Protein AF-A0A2W4VSY5-F1 (afdb_monomer)

Radius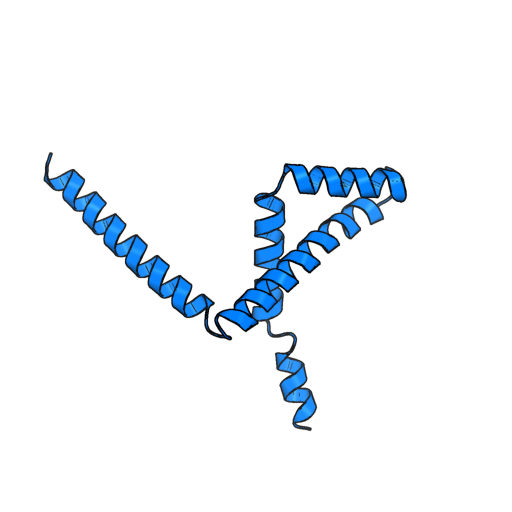 of gyration: 20.4 Å; Cα co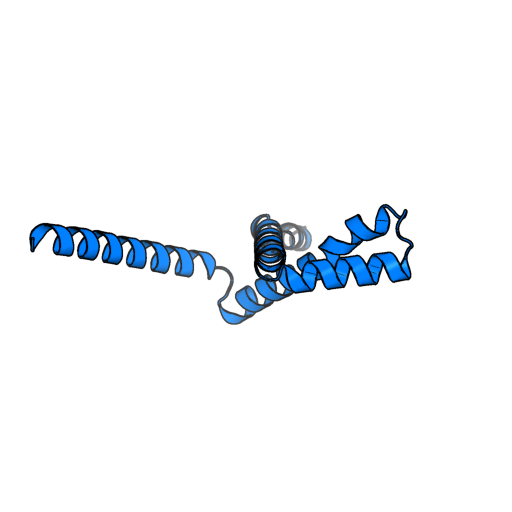ntacts (8 Å, |Δi|>4): 50; chains: 1; bounding box: 45×34×57 Å

Sequence (105 aa):
MTFLSHLSAVLDTAIVAGTALWAIALYWGFSPLAEGVVLALENRLGEDSPAASLLGIVPFLLVGGLAHYGLTLSLGGSWAVSLGVIAAIGCGVYELGRRDGQASE

Mean predicted aligned error: 8.73 Å

Organism: NCBI:txid268115

Solvent-accessible surface area (backbone atoms only — not comparable to full-atom values): 5758 Å² total; per-residue (Å²): 133,64,70,61,59,57,54,62,55,71,68,28,69,66,54,57,51,43,18,49,53,37,17,51,50,48,48,68,75,36,51,76,56,51,53,51,48,39,54,54,31,24,77,71,65,39,82,89,36,72,61,27,69,65,51,50,51,47,62,36,40,52,52,12,37,50,49,45,48,51,46,36,72,74,61,36,95,56,43,68,60,55,52,50,52,52,49,52,52,50,51,52,52,48,55,51,51,56,50,52,61,65,70,75,112

Secondary structure (DSSP, 8-state):
--HHHHHHTTT-HHHHHHHHHHHHHHHHHTHHHHHHHHHHHHHHH-TT-HHHHHHHHHHHHHHHHHHHHHHHHHH-TTHHHHHHHHHHHHHHHHHHHHHHHHH--

Structure (mmCIF, N/CA/C/O backbone):
data_AF-A0A2W4VSY5-F1
#
_entry.id   AF-A0A2W4VSY5-F1
#
loop_
_atom_site.group_PDB
_atom_site.id
_atom_site.type_symbol
_atom_site.label_atom_id
_atom_site.label_alt_id
_atom_site.label_comp_id
_atom_site.label_asym_id
_atom_site.label_entity_id
_atom_site.label_seq_id
_atom_site.pdbx_PDB_ins_code
_atom_site.Cartn_x
_atom_site.Cartn_y
_atom_site.Cartn_z
_atom_site.occupancy
_atom_site.B_iso_or_equiv
_atom_site.auth_seq_id
_atom_site.auth_comp_id
_atom_site.auth_asym_id
_atom_site.auth_atom_id
_atom_site.pdbx_PDB_model_num
ATOM 1 N N . MET A 1 1 ? -22.301 -16.486 -22.678 1.00 47.34 1 MET A N 1
ATOM 2 C CA . MET A 1 1 ? -22.378 -15.039 -22.364 1.00 47.34 1 MET A CA 1
ATOM 3 C C . MET A 1 1 ? -22.278 -14.723 -20.861 1.00 47.34 1 MET A C 1
ATOM 5 O O . MET A 1 1 ? -22.453 -13.578 -20.492 1.00 47.34 1 MET A O 1
ATOM 9 N N . THR A 1 2 ? -21.937 -15.698 -20.006 1.00 57.59 2 THR A N 1
ATOM 10 C CA . THR A 1 2 ? -21.729 -15.558 -18.543 1.00 57.59 2 THR A CA 1
ATOM 11 C C . THR A 1 2 ? -20.253 -15.647 -18.116 1.00 57.59 2 THR A C 1
ATOM 13 O O . THR A 1 2 ? -19.882 -15.206 -17.035 1.00 57.59 2 THR A O 1
ATOM 16 N N . PHE A 1 3 ? -19.380 -16.181 -18.975 1.00 52.91 3 PHE A N 1
ATOM 17 C CA . PHE A 1 3 ? -17.932 -16.254 -18.731 1.00 52.91 3 PHE A CA 1
ATOM 18 C C . PHE A 1 3 ? -17.244 -14.882 -18.886 1.00 52.91 3 PHE A C 1
ATOM 20 O O . PHE A 1 3 ? -16.325 -14.550 -18.146 1.00 52.91 3 PHE A O 1
ATOM 27 N N . LEU A 1 4 ? -17.755 -14.042 -19.796 1.00 52.59 4 LEU A N 1
ATOM 28 C CA . LEU A 1 4 ? -17.265 -12.677 -20.029 1.00 52.59 4 LEU A CA 1
ATOM 29 C C . LEU A 1 4 ? -17.716 -11.679 -18.947 1.00 52.59 4 LEU A C 1
ATOM 31 O O . LEU A 1 4 ? -16.982 -10.744 -18.658 1.00 52.59 4 LEU A O 1
ATOM 35 N N . SER A 1 5 ? -18.864 -11.894 -18.294 1.00 56.56 5 SER A N 1
ATOM 36 C CA . SER A 1 5 ? -19.310 -11.047 -17.175 1.00 56.56 5 SER A CA 1
ATOM 37 C C . SER A 1 5 ? -18.475 -11.258 -15.907 1.00 56.56 5 SER A C 1
ATOM 39 O O . SER A 1 5 ? -18.240 -10.304 -15.175 1.00 56.56 5 SER A O 1
ATOM 41 N N . HIS A 1 6 ? -17.955 -12.470 -15.679 1.00 49.38 6 HIS A N 1
ATOM 42 C CA . HIS A 1 6 ? -16.949 -12.713 -14.639 1.00 49.38 6 HIS A CA 1
ATOM 43 C C . HIS A 1 6 ? -15.585 -12.111 -15.004 1.00 49.38 6 HIS A C 1
ATOM 45 O O . HIS A 1 6 ? -14.901 -11.606 -14.124 1.00 49.38 6 HIS A O 1
ATOM 51 N N . LEU A 1 7 ? -15.215 -12.095 -16.291 1.00 50.84 7 LEU A N 1
ATOM 52 C CA . LEU A 1 7 ? -13.982 -11.458 -16.768 1.00 50.84 7 LEU A CA 1
ATOM 53 C C . LEU A 1 7 ? -14.033 -9.914 -16.690 1.00 50.84 7 LEU A C 1
ATOM 55 O O . LEU A 1 7 ? -13.002 -9.278 -16.509 1.00 50.84 7 LEU A O 1
ATOM 59 N N . SER A 1 8 ? -15.213 -9.286 -16.743 1.00 49.03 8 SER A N 1
ATOM 60 C CA . SER A 1 8 ? -15.367 -7.842 -16.477 1.00 49.03 8 SER A CA 1
ATOM 61 C C . SER A 1 8 ? -15.243 -7.464 -14.994 1.00 49.03 8 SER A C 1
ATOM 63 O O . SER A 1 8 ? -14.918 -6.320 -14.701 1.00 49.03 8 SER A O 1
ATOM 65 N N . ALA A 1 9 ? -15.422 -8.412 -14.069 1.00 50.66 9 ALA A N 1
ATOM 66 C CA . ALA A 1 9 ? -15.068 -8.238 -12.656 1.00 50.66 9 ALA A CA 1
ATOM 67 C C . ALA A 1 9 ? -13.575 -8.535 -12.373 1.00 50.66 9 ALA A C 1
ATOM 69 O O . ALA A 1 9 ? -13.084 -8.290 -11.279 1.00 50.66 9 ALA A O 1
ATOM 70 N N . VAL A 1 10 ? -12.816 -9.061 -13.345 1.00 49.59 10 VAL A N 1
ATOM 71 C CA . VAL A 1 10 ? -11.387 -9.4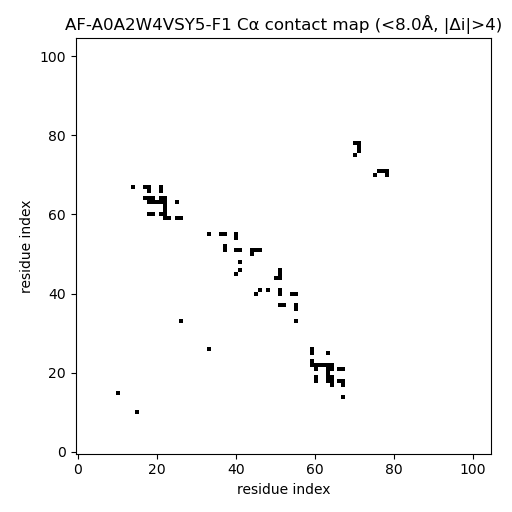30 -13.191 1.00 49.59 10 VAL A CA 1
ATOM 72 C C . VAL A 1 10 ? -10.443 -8.220 -13.286 1.00 49.59 10 VAL A C 1
ATOM 74 O O . VAL A 1 10 ? -9.301 -8.290 -12.838 1.00 49.59 10 VAL A O 1
ATOM 77 N N . LEU A 1 11 ? -10.941 -7.081 -13.774 1.00 51.59 11 LEU A N 1
ATOM 78 C CA . LEU A 1 11 ? -10.341 -5.755 -13.618 1.00 51.59 11 LEU A CA 1
ATOM 79 C C . LEU A 1 11 ? -11.296 -4.871 -12.803 1.00 51.59 11 LEU A C 1
ATOM 81 O O . LEU A 1 11 ? -11.670 -3.780 -13.228 1.00 51.59 11 LEU A O 1
ATOM 85 N N . ASP A 1 12 ? -11.771 -5.387 -11.669 1.00 67.00 12 ASP A N 1
ATOM 86 C CA . ASP A 1 12 ? -12.643 -4.628 -10.783 1.00 67.00 12 ASP A CA 1
ATOM 87 C C . ASP A 1 12 ? -11.985 -3.285 -10.441 1.00 67.00 12 ASP A C 1
ATOM 89 O O . ASP A 1 12 ? -10.765 -3.207 -10.244 1.00 67.00 12 ASP A O 1
ATOM 93 N N . THR A 1 13 ? -12.777 -2.216 -10.350 1.00 76.31 13 THR A N 1
ATOM 94 C CA . THR A 1 13 ? -12.254 -0.894 -9.968 1.00 76.31 13 THR A CA 1
ATOM 95 C C . THR A 1 13 ? -11.508 -0.982 -8.634 1.00 76.31 13 THR A C 1
ATOM 97 O O . THR A 1 13 ? -10.508 -0.295 -8.441 1.00 76.31 13 THR A O 1
ATOM 100 N N . ALA A 1 14 ? -11.926 -1.903 -7.760 1.00 79.81 14 ALA A N 1
ATOM 101 C CA . ALA A 1 14 ? -11.246 -2.219 -6.513 1.00 79.81 14 ALA A CA 1
ATOM 102 C C . ALA A 1 14 ? -9.826 -2.789 -6.697 1.00 79.81 14 ALA A C 1
ATOM 104 O O . ALA A 1 14 ? -8.935 -2.423 -5.933 1.00 79.81 14 ALA A O 1
ATOM 105 N N . ILE A 1 15 ? -9.587 -3.640 -7.700 1.00 81.25 15 ILE A N 1
ATOM 106 C CA . ILE A 1 15 ? -8.259 -4.215 -7.971 1.00 81.25 15 ILE A CA 1
ATOM 107 C C . ILE A 1 15 ? -7.339 -3.123 -8.514 1.00 81.25 15 ILE A C 1
ATOM 109 O O . ILE A 1 15 ? -6.245 -2.923 -7.991 1.00 81.25 15 ILE A O 1
ATOM 113 N N . VAL A 1 16 ? -7.788 -2.358 -9.513 1.00 85.38 16 VAL A N 1
ATOM 114 C CA . VAL A 1 16 ? -6.981 -1.267 -10.088 1.00 85.38 16 VAL A CA 1
ATOM 115 C C . VAL A 1 16 ? -6.667 -0.211 -9.029 1.00 85.38 16 VAL A C 1
ATOM 117 O O . VAL A 1 16 ? -5.504 0.142 -8.846 1.00 85.38 16 VAL A O 1
ATOM 120 N N . ALA A 1 17 ? -7.669 0.236 -8.268 1.00 87.19 17 ALA A N 1
ATOM 121 C CA . ALA A 1 17 ? -7.460 1.178 -7.174 1.00 87.19 17 ALA A CA 1
ATOM 122 C C . ALA A 1 17 ? -6.563 0.591 -6.074 1.00 87.19 17 ALA A C 1
ATOM 124 O O . ALA A 1 17 ? -5.664 1.273 -5.592 1.00 87.19 17 ALA A O 1
ATOM 125 N N . GLY A 1 18 ? -6.751 -0.679 -5.707 1.00 85.62 18 GLY A N 1
ATOM 126 C CA . GLY A 1 18 ? -5.943 -1.366 -4.702 1.00 85.62 18 GLY A CA 1
ATOM 127 C C . GLY A 1 18 ? -4.475 -1.478 -5.109 1.00 85.62 18 GLY A C 1
ATOM 128 O O . GLY A 1 18 ? -3.594 -1.125 -4.330 1.00 85.62 18 GLY A O 1
ATOM 129 N N . THR A 1 19 ? -4.201 -1.913 -6.339 1.00 89.50 19 THR A N 1
ATOM 130 C CA . THR A 1 19 ? -2.836 -2.001 -6.881 1.00 89.50 19 THR A CA 1
ATOM 131 C C . THR A 1 19 ? -2.168 -0.629 -6.983 1.00 89.50 19 THR A C 1
ATOM 133 O O . THR A 1 19 ? -1.012 -0.498 -6.588 1.00 89.50 19 THR A O 1
ATOM 136 N N . ALA A 1 20 ? -2.894 0.404 -7.427 1.00 88.94 20 ALA A N 1
ATOM 137 C CA . ALA A 1 20 ? -2.387 1.771 -7.499 1.00 88.94 20 ALA A CA 1
ATOM 138 C C . ALA A 1 20 ? -2.088 2.349 -6.106 1.00 88.94 20 ALA A C 1
ATOM 140 O O . ALA A 1 20 ? -1.024 2.928 -5.903 1.00 88.94 20 ALA A O 1
ATOM 141 N N . LEU A 1 21 ? -2.979 2.147 -5.128 1.00 89.62 21 LEU A N 1
ATOM 142 C CA . LEU A 1 21 ? -2.763 2.576 -3.742 1.00 89.62 21 LEU A CA 1
ATOM 143 C C . LEU A 1 21 ? -1.544 1.892 -3.121 1.00 89.62 21 LEU A C 1
ATOM 145 O O . LEU A 1 21 ? -0.722 2.565 -2.501 1.00 89.62 21 LEU A O 1
ATOM 149 N N . TRP A 1 22 ? -1.387 0.581 -3.321 1.00 90.81 22 TRP A N 1
ATOM 150 C CA . TRP A 1 22 ? -0.206 -0.140 -2.849 1.00 90.81 22 TRP A CA 1
ATOM 151 C C . TRP A 1 22 ? 1.072 0.304 -3.564 1.00 90.81 22 TRP A C 1
ATOM 153 O O . TRP A 1 22 ? 2.099 0.463 -2.912 1.00 90.81 22 TRP A O 1
ATOM 163 N N . ALA A 1 23 ? 1.021 0.570 -4.869 1.00 89.69 23 ALA A N 1
ATOM 164 C CA . ALA A 1 23 ? 2.165 1.092 -5.612 1.00 89.69 23 ALA A CA 1
ATOM 165 C C . ALA A 1 23 ? 2.598 2.477 -5.106 1.00 89.69 23 ALA A C 1
ATOM 167 O O . ALA A 1 23 ? 3.788 2.701 -4.901 1.00 89.69 23 ALA A O 1
ATOM 168 N N . ILE A 1 24 ? 1.645 3.377 -4.837 1.00 88.81 24 ILE A N 1
ATOM 169 C CA . ILE A 1 24 ? 1.917 4.701 -4.257 1.00 88.81 24 ILE A CA 1
ATOM 170 C C . ILE A 1 24 ? 2.505 4.561 -2.849 1.00 88.81 24 ILE A C 1
ATOM 172 O O . ILE A 1 24 ? 3.516 5.190 -2.541 1.00 88.81 24 ILE A O 1
ATOM 176 N N . ALA A 1 25 ? 1.914 3.710 -2.006 1.00 90.00 25 ALA A N 1
ATOM 177 C CA . ALA A 1 25 ? 2.403 3.471 -0.651 1.00 90.00 25 ALA A CA 1
ATOM 178 C C . ALA A 1 25 ? 3.838 2.923 -0.644 1.00 90.00 25 ALA A C 1
ATOM 180 O O . ALA A 1 25 ? 4.650 3.346 0.173 1.00 90.00 25 ALA A O 1
ATOM 181 N N . LEU A 1 26 ? 4.172 2.022 -1.571 1.00 87.19 26 LEU A N 1
ATOM 182 C CA . LEU A 1 26 ? 5.526 1.488 -1.722 1.00 87.19 26 LEU A CA 1
ATOM 183 C C . LEU A 1 26 ? 6.498 2.530 -2.280 1.00 87.19 26 LEU A C 1
ATOM 185 O O . LEU A 1 26 ? 7.619 2.625 -1.791 1.00 87.19 26 LEU A O 1
ATOM 189 N N . TYR A 1 27 ? 6.070 3.324 -3.261 1.00 84.88 27 TYR A N 1
ATOM 190 C CA . TYR A 1 27 ? 6.883 4.394 -3.836 1.00 84.88 27 TYR A CA 1
ATOM 191 C C . TYR A 1 27 ? 7.265 5.443 -2.780 1.00 84.88 27 TYR A C 1
ATOM 193 O O . TYR A 1 27 ? 8.431 5.809 -2.671 1.00 84.88 27 TYR A O 1
ATOM 201 N N . TRP A 1 28 ? 6.312 5.877 -1.946 1.00 85.50 28 TRP A N 1
ATOM 202 C CA . TRP A 1 28 ? 6.583 6.803 -0.838 1.00 85.50 28 TRP A CA 1
ATOM 203 C C . TRP A 1 28 ? 7.286 6.149 0.351 1.00 85.50 28 TRP A C 1
ATOM 205 O O . TRP A 1 28 ? 8.174 6.756 0.946 1.00 85.50 28 TRP A O 1
ATOM 215 N N . GLY A 1 29 ? 6.913 4.920 0.710 1.00 85.50 29 GLY A N 1
ATOM 216 C CA . GLY A 1 29 ? 7.493 4.215 1.854 1.00 85.50 29 GLY A CA 1
ATOM 217 C C . GLY A 1 29 ? 8.959 3.830 1.649 1.00 85.50 29 GLY A C 1
ATOM 218 O O . GLY A 1 29 ? 9.715 3.757 2.614 1.00 85.50 29 GLY A O 1
ATOM 219 N N . PHE A 1 30 ? 9.377 3.627 0.398 1.00 83.81 30 PHE A N 1
ATOM 220 C CA . PHE A 1 30 ? 10.717 3.172 0.040 1.00 83.81 30 PHE A CA 1
ATOM 221 C C . PHE A 1 30 ? 11.460 4.162 -0.873 1.00 83.81 30 PHE A C 1
ATOM 223 O O . PHE A 1 30 ? 12.041 3.766 -1.884 1.00 83.81 30 PHE A O 1
ATOM 230 N N . SER A 1 31 ? 11.511 5.439 -0.477 1.00 77.69 31 SER A N 1
ATOM 231 C CA . SER A 1 31 ? 12.268 6.500 -1.173 1.00 77.69 31 SER A CA 1
ATOM 232 C C . SER A 1 31 ? 13.680 6.084 -1.644 1.00 77.69 31 SER A C 1
ATOM 234 O O . SER A 1 31 ? 13.965 6.248 -2.829 1.00 77.69 31 SER A O 1
ATOM 236 N N . PRO A 1 32 ? 14.552 5.466 -0.811 1.00 78.38 32 PRO A N 1
ATOM 237 C CA . PRO A 1 32 ? 15.896 5.085 -1.266 1.00 78.38 32 PRO A CA 1
ATOM 238 C C . PRO A 1 32 ? 15.910 3.962 -2.321 1.00 78.38 32 PRO A C 1
ATOM 240 O O . PRO A 1 32 ? 16.865 3.843 -3.085 1.00 78.38 32 PRO A O 1
ATOM 243 N N . LEU A 1 33 ? 14.865 3.131 -2.401 1.00 77.19 33 LEU A N 1
ATOM 244 C CA . LEU A 1 33 ? 14.752 2.094 -3.436 1.00 77.19 33 LEU A CA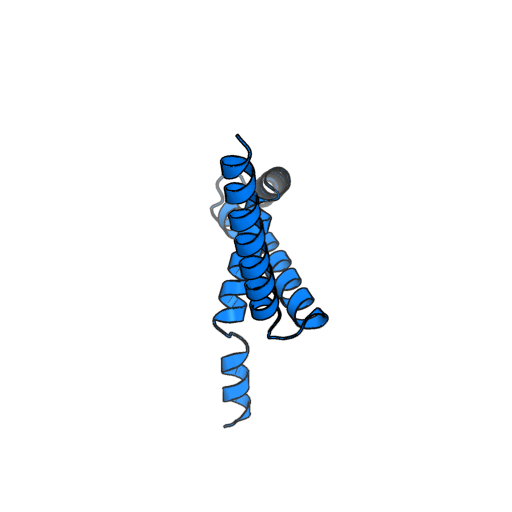 1
ATOM 245 C C . LEU A 1 33 ? 14.228 2.666 -4.758 1.00 77.19 33 LEU A C 1
ATOM 247 O O . LEU A 1 33 ? 14.645 2.198 -5.815 1.00 77.19 33 LEU A O 1
ATOM 251 N N . ALA A 1 34 ? 13.354 3.676 -4.713 1.00 82.06 34 ALA A N 1
ATOM 252 C CA . ALA A 1 34 ? 12.876 4.367 -5.911 1.00 82.06 34 ALA A CA 1
ATOM 253 C C . ALA A 1 34 ? 14.015 5.058 -6.660 1.00 82.06 34 ALA A C 1
ATOM 255 O O . ALA A 1 34 ? 14.145 4.875 -7.870 1.00 82.06 34 ALA A O 1
ATOM 256 N N . GLU A 1 35 ? 14.893 5.744 -5.934 1.00 85.25 35 GLU A N 1
ATOM 257 C CA . GLU A 1 35 ? 16.098 6.354 -6.501 1.00 85.25 35 GLU A CA 1
ATOM 258 C C . GLU A 1 35 ? 17.020 5.301 -7.134 1.00 85.25 35 GLU A C 1
ATOM 260 O O . GLU A 1 35 ? 17.473 5.467 -8.265 1.00 85.25 35 GLU A O 1
ATOM 265 N N . GLY A 1 36 ? 17.226 4.163 -6.461 1.00 86.44 36 GLY A N 1
ATOM 266 C CA . GLY A 1 36 ? 18.030 3.061 -6.995 1.00 86.44 36 GLY A CA 1
ATOM 267 C C . GLY A 1 36 ? 17.462 2.448 -8.280 1.00 86.44 36 GLY A C 1
ATOM 268 O O . GLY A 1 36 ? 18.221 2.103 -9.187 1.00 86.44 36 GLY A O 1
ATOM 269 N N . VAL A 1 37 ? 16.135 2.335 -8.389 1.00 86.19 37 VAL A N 1
ATOM 270 C CA . VAL A 1 37 ? 15.462 1.856 -9.606 1.00 86.19 37 VAL A CA 1
ATOM 271 C C . VAL A 1 37 ? 15.632 2.847 -10.755 1.00 86.19 37 VAL A C 1
ATOM 273 O O . VAL A 1 37 ? 15.943 2.424 -11.867 1.00 86.19 37 VAL A O 1
ATOM 276 N N . VAL A 1 38 ? 15.461 4.146 -10.501 1.00 85.69 38 VAL A N 1
ATOM 277 C CA . VAL A 1 38 ? 15.617 5.190 -11.526 1.00 85.69 38 VAL A CA 1
ATOM 278 C C . VAL A 1 38 ? 17.050 5.211 -12.057 1.00 85.69 38 VAL A C 1
ATOM 280 O O . VAL A 1 38 ? 17.240 5.070 -13.262 1.00 85.69 38 VAL A O 1
ATOM 283 N N . LEU A 1 39 ? 18.050 5.227 -11.172 1.00 85.62 39 LEU A N 1
ATOM 284 C CA . LEU A 1 39 ? 19.467 5.177 -11.554 1.00 85.62 39 LEU A CA 1
ATOM 285 C C . LEU A 1 39 ? 19.814 3.907 -12.347 1.00 85.62 39 LEU A C 1
ATOM 287 O O . LEU A 1 39 ? 20.575 3.940 -13.316 1.00 85.62 39 LEU A O 1
ATOM 291 N N . ALA A 1 40 ? 19.247 2.760 -11.960 1.00 86.12 40 ALA A N 1
ATOM 292 C CA . ALA A 1 40 ? 19.441 1.511 -12.688 1.00 86.12 40 ALA A CA 1
ATOM 293 C C . ALA A 1 40 ? 18.841 1.562 -14.102 1.00 86.12 40 ALA A C 1
ATOM 295 O O . ALA A 1 40 ? 19.408 0.962 -15.016 1.00 86.12 40 ALA A O 1
ATOM 296 N N . LEU A 1 41 ? 17.719 2.261 -14.294 1.00 86.19 41 LEU A N 1
ATOM 297 C CA . LEU A 1 41 ? 17.094 2.451 -15.603 1.00 86.19 41 LEU A CA 1
ATOM 298 C C . LEU A 1 41 ? 17.855 3.468 -16.456 1.00 86.19 41 LEU A C 1
ATOM 300 O O . LEU A 1 41 ? 18.105 3.183 -17.624 1.00 86.19 41 LEU A O 1
ATOM 304 N N . GLU A 1 42 ? 18.293 4.586 -15.883 1.00 86.12 42 GLU A N 1
ATOM 305 C CA . GLU A 1 42 ? 19.129 5.589 -16.561 1.00 86.12 42 GLU A CA 1
ATOM 306 C C . GLU A 1 42 ? 20.427 4.964 -17.085 1.00 86.12 42 GLU A C 1
ATOM 308 O O . GLU A 1 42 ? 20.771 5.120 -18.255 1.00 86.12 42 GLU A O 1
ATOM 313 N N . ASN A 1 43 ? 21.082 4.125 -16.279 1.00 87.50 43 ASN A N 1
ATOM 314 C CA . ASN A 1 43 ? 22.287 3.405 -16.692 1.00 87.50 43 ASN A CA 1
ATOM 315 C C . ASN A 1 43 ? 22.041 2.376 -17.822 1.00 87.50 43 ASN A C 1
ATOM 317 O O . ASN A 1 43 ? 22.973 1.971 -18.515 1.00 87.50 43 ASN A O 1
ATOM 321 N N . ARG A 1 44 ? 20.802 1.899 -18.008 1.00 85.12 44 ARG A N 1
ATOM 322 C CA . ARG A 1 44 ? 20.457 0.888 -19.030 1.00 85.12 44 ARG A CA 1
ATOM 323 C C . ARG A 1 44 ? 19.877 1.489 -20.305 1.00 85.12 44 ARG A C 1
ATOM 325 O O . ARG A 1 44 ? 20.111 0.934 -21.375 1.00 85.12 44 ARG A O 1
ATOM 332 N N . LEU A 1 45 ? 19.101 2.563 -20.187 1.00 83.12 45 LEU A N 1
ATOM 333 C CA . LEU A 1 45 ? 18.336 3.177 -21.276 1.00 83.12 45 LEU A CA 1
ATOM 334 C C . LEU A 1 45 ? 18.903 4.533 -21.729 1.00 83.12 45 LEU A C 1
ATOM 336 O O . LEU A 1 45 ? 18.497 5.014 -22.786 1.00 83.12 45 LEU A O 1
ATOM 340 N N . GLY A 1 46 ? 19.850 5.108 -20.980 1.00 81.88 46 GLY A N 1
ATOM 341 C CA . GLY A 1 46 ? 20.412 6.440 -21.201 1.00 81.88 46 GLY A CA 1
ATOM 342 C C . GLY A 1 46 ? 19.651 7.521 -20.427 1.00 81.88 46 GLY A C 1
ATOM 343 O O . GLY A 1 46 ? 18.427 7.452 -20.304 1.00 81.88 46 GLY A O 1
ATOM 344 N N . GLU A 1 47 ? 20.381 8.521 -19.927 1.00 75.25 47 GLU A N 1
ATOM 345 C CA . GLU A 1 47 ? 19.848 9.626 -19.108 1.00 75.25 47 GLU A CA 1
ATOM 346 C C . GLU A 1 47 ? 18.770 10.451 -19.839 1.00 75.25 47 GLU A C 1
ATOM 348 O O . GLU A 1 47 ? 17.815 10.910 -19.222 1.00 75.25 47 GLU A O 1
ATOM 353 N N . ASP A 1 48 ? 18.854 10.568 -21.168 1.00 79.81 48 ASP A N 1
ATOM 354 C CA . ASP A 1 48 ? 17.917 11.365 -21.977 1.00 79.81 48 ASP A CA 1
ATOM 355 C C . ASP A 1 48 ? 16.644 10.605 -22.396 1.00 79.81 48 ASP A C 1
ATOM 357 O O . ASP A 1 48 ? 15.800 11.130 -23.130 1.00 79.81 48 ASP A O 1
ATOM 361 N N . SER A 1 49 ? 16.498 9.337 -21.994 1.00 82.25 49 SER A N 1
ATOM 362 C CA . SER A 1 49 ? 15.385 8.507 -22.448 1.00 82.25 49 SER A CA 1
ATOM 363 C C . SER A 1 49 ? 14.133 8.734 -21.593 1.00 82.25 49 SER A C 1
ATOM 365 O O . SER A 1 49 ? 14.118 8.356 -20.418 1.00 82.25 49 SER A O 1
ATOM 367 N N . PRO A 1 50 ? 13.009 9.220 -22.164 1.00 80.19 50 PRO A N 1
ATOM 368 C CA . PRO A 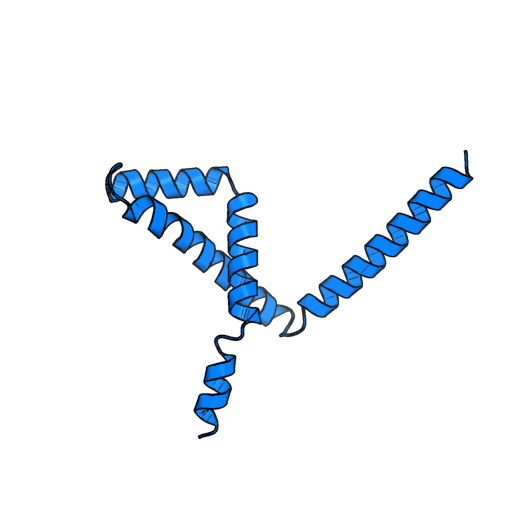1 50 ? 11.753 9.355 -21.417 1.00 80.19 50 PRO A CA 1
ATOM 369 C C . PRO A 1 50 ? 11.213 7.997 -20.935 1.00 80.19 50 PRO A C 1
ATOM 371 O O . PRO A 1 50 ? 10.374 7.932 -20.036 1.00 80.19 50 PRO A O 1
ATOM 374 N N . ALA A 1 51 ? 11.705 6.894 -21.512 1.00 81.81 51 ALA A N 1
ATOM 375 C CA . ALA A 1 51 ? 1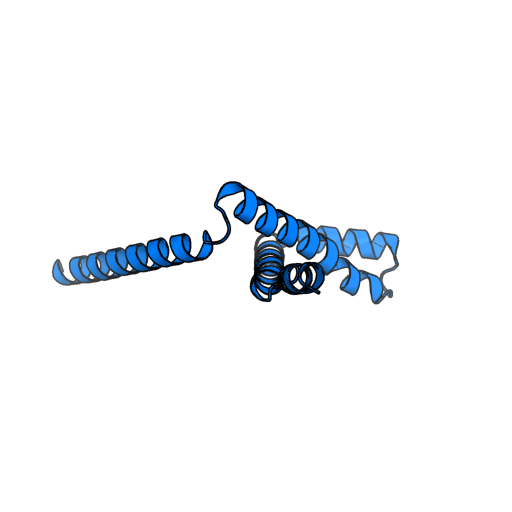1.359 5.546 -21.091 1.00 81.81 51 ALA A CA 1
ATOM 376 C C . ALA A 1 51 ? 11.892 5.202 -19.690 1.00 81.81 51 ALA A C 1
ATOM 378 O O . ALA A 1 51 ? 11.281 4.368 -19.027 1.00 81.81 51 ALA A O 1
ATOM 379 N N . ALA A 1 52 ? 12.972 5.837 -19.215 1.00 82.50 52 ALA A N 1
ATOM 380 C CA . ALA A 1 52 ? 13.517 5.576 -17.881 1.00 82.50 52 ALA A CA 1
ATOM 381 C C . ALA A 1 52 ? 12.514 5.973 -16.784 1.00 82.50 52 ALA A C 1
ATOM 383 O O . ALA A 1 52 ? 12.171 5.158 -15.927 1.00 82.50 52 ALA A O 1
ATOM 384 N N . SER A 1 53 ? 11.944 7.179 -16.870 1.00 78.88 53 SER A N 1
ATOM 385 C CA . SER A 1 53 ? 10.926 7.636 -15.916 1.00 78.88 53 SER A CA 1
ATOM 386 C C . SER A 1 53 ? 9.608 6.866 -16.050 1.00 78.88 53 SER A C 1
ATOM 388 O O . SER A 1 53 ? 8.985 6.535 -15.043 1.00 78.88 53 SER A O 1
ATOM 390 N N . LEU A 1 54 ? 9.190 6.530 -17.278 1.00 84.31 54 LEU A N 1
ATOM 391 C CA . LEU A 1 54 ? 7.954 5.772 -17.515 1.00 84.31 54 LEU A CA 1
ATOM 392 C C . LEU A 1 54 ? 8.045 4.319 -17.033 1.00 84.31 54 LEU A C 1
ATOM 394 O O . LEU A 1 54 ? 7.062 3.779 -16.533 1.00 84.31 54 LEU A O 1
ATOM 398 N N . LEU A 1 55 ? 9.207 3.674 -17.158 1.00 85.50 55 LEU A N 1
ATOM 399 C CA . LEU A 1 55 ? 9.413 2.310 -16.666 1.00 85.50 55 LEU A CA 1
ATOM 400 C C . LEU A 1 55 ? 9.688 2.262 -15.162 1.00 85.50 55 LEU A C 1
ATOM 402 O O . LEU A 1 55 ? 9.473 1.215 -14.553 1.00 85.50 55 LEU A O 1
ATOM 406 N N . GLY A 1 56 ? 10.086 3.379 -14.546 1.00 83.19 56 GLY A N 1
ATOM 407 C CA . GLY A 1 56 ? 10.361 3.465 -13.111 1.00 83.19 56 GLY A CA 1
ATOM 408 C C . GLY A 1 56 ? 9.172 3.084 -12.229 1.00 83.19 56 GLY A C 1
ATOM 409 O O . GLY A 1 56 ? 9.366 2.475 -11.183 1.00 83.19 56 GLY A O 1
ATOM 410 N N . ILE A 1 57 ? 7.937 3.355 -12.667 1.00 86.12 57 ILE A N 1
ATOM 411 C CA . ILE A 1 57 ? 6.717 3.021 -11.910 1.00 86.12 57 ILE A CA 1
ATOM 412 C C . ILE A 1 57 ? 6.310 1.542 -12.027 1.00 86.12 57 ILE A C 1
ATOM 414 O O . ILE A 1 57 ? 5.626 1.010 -11.153 1.00 86.12 57 ILE A O 1
ATOM 418 N N . VAL A 1 58 ? 6.745 0.849 -13.084 1.00 89.06 58 VAL A N 1
ATOM 419 C CA . VAL A 1 58 ? 6.388 -0.552 -13.364 1.00 89.06 58 VAL A CA 1
ATOM 420 C C . VAL A 1 58 ? 6.763 -1.511 -12.227 1.00 89.06 58 VAL A C 1
ATOM 422 O O . VAL A 1 58 ? 5.888 -2.278 -11.820 1.00 89.06 58 VAL A O 1
ATOM 425 N N . PRO A 1 59 ? 7.987 -1.500 -11.658 1.00 85.88 59 PRO A N 1
ATOM 426 C CA . PRO A 1 59 ? 8.308 -2.378 -10.535 1.00 85.88 59 PRO A CA 1
ATOM 427 C C . PRO A 1 59 ? 7.421 -2.108 -9.313 1.00 85.88 59 PRO A C 1
ATOM 429 O O . PRO A 1 59 ? 6.990 -3.058 -8.662 1.00 85.88 59 PRO A O 1
ATOM 432 N N . PHE A 1 60 ? 7.062 -0.851 -9.037 1.00 89.75 60 PHE A N 1
ATOM 433 C CA . PHE A 1 60 ? 6.154 -0.512 -7.935 1.00 89.75 60 PHE A CA 1
ATOM 434 C C . PHE A 1 60 ? 4.731 -1.007 -8.179 1.00 89.75 60 PHE A C 1
ATOM 436 O O . PHE A 1 60 ? 4.096 -1.507 -7.254 1.00 89.75 60 PHE A O 1
ATOM 443 N N . LEU A 1 61 ? 4.241 -0.935 -9.418 1.00 89.69 61 LEU A N 1
ATOM 444 C CA . LEU A 1 61 ? 2.945 -1.502 -9.797 1.00 89.69 61 LEU A CA 1
ATOM 445 C C . LEU A 1 61 ? 2.934 -3.028 -9.704 1.00 89.69 61 LEU A C 1
ATOM 447 O O . LEU A 1 61 ? 1.957 -3.598 -9.225 1.00 89.69 61 LEU A O 1
ATOM 451 N N . LEU A 1 62 ? 4.017 -3.696 -10.109 1.00 90.62 62 LEU A N 1
ATOM 452 C CA . LEU A 1 62 ? 4.140 -5.149 -9.992 1.00 90.62 62 LEU A CA 1
ATOM 453 C C . LEU A 1 62 ? 4.130 -5.592 -8.528 1.00 90.62 62 LEU A C 1
ATOM 455 O O . LEU A 1 62 ? 3.355 -6.474 -8.158 1.00 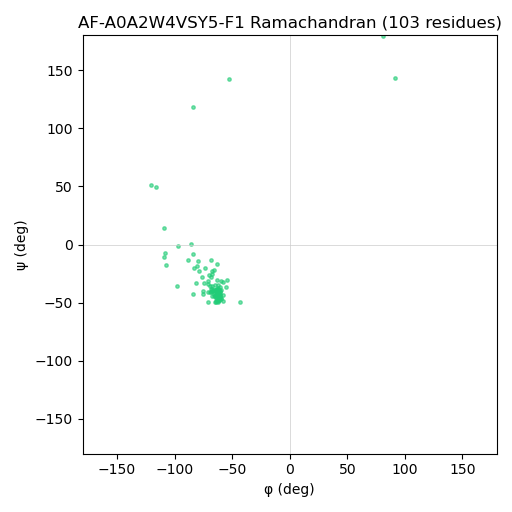90.62 62 LEU A O 1
ATOM 459 N N . VAL A 1 63 ? 4.950 -4.961 -7.685 1.00 91.62 63 VAL A N 1
ATOM 460 C CA . VAL A 1 63 ? 5.005 -5.285 -6.253 1.00 91.62 63 VAL A CA 1
ATOM 461 C C . VAL A 1 63 ? 3.699 -4.892 -5.559 1.00 91.62 63 VAL A C 1
ATOM 463 O O . VAL A 1 63 ? 3.185 -5.666 -4.757 1.00 91.62 63 VAL A O 1
ATOM 466 N N . GLY A 1 64 ? 3.109 -3.743 -5.896 1.00 90.31 64 GLY A N 1
ATOM 467 C CA . GLY A 1 64 ? 1.820 -3.306 -5.356 1.00 90.31 64 GLY A CA 1
ATOM 468 C C . GLY A 1 64 ? 0.667 -4.231 -5.753 1.00 90.31 64 GLY A C 1
ATOM 469 O O . GLY A 1 64 ? -0.178 -4.570 -4.923 1.00 90.31 64 GLY A O 1
ATOM 470 N N . GLY A 1 65 ? 0.669 -4.721 -6.993 1.00 90.19 65 GLY A N 1
ATOM 471 C CA . GLY A 1 65 ? -0.257 -5.748 -7.460 1.00 90.19 65 GLY A CA 1
ATOM 472 C C . GLY A 1 65 ? -0.075 -7.077 -6.735 1.00 90.19 65 GLY A C 1
ATOM 473 O O . GLY A 1 65 ? -1.059 -7.674 -6.302 1.00 90.19 65 GLY A O 1
ATOM 474 N N . LEU A 1 66 ? 1.172 -7.503 -6.521 1.00 90.38 66 LEU A N 1
ATOM 475 C CA . LEU A 1 66 ? 1.482 -8.710 -5.756 1.00 90.38 66 LEU A CA 1
ATOM 476 C C . LEU A 1 66 ? 1.046 -8.585 -4.291 1.00 90.38 66 LEU A C 1
ATOM 478 O O . LEU A 1 66 ? 0.493 -9.534 -3.740 1.00 90.38 66 LEU A O 1
ATOM 482 N N . ALA A 1 67 ? 1.239 -7.417 -3.676 1.00 90.00 67 ALA A N 1
ATOM 483 C CA . ALA A 1 67 ? 0.782 -7.135 -2.321 1.00 90.00 67 ALA A CA 1
ATOM 484 C C . ALA A 1 67 ? -0.750 -7.208 -2.225 1.00 90.00 67 ALA A C 1
ATOM 486 O O . ALA A 1 67 ? -1.281 -7.913 -1.367 1.00 90.00 67 ALA A O 1
ATOM 487 N N . HIS A 1 68 ? -1.474 -6.558 -3.143 1.00 88.50 68 HIS A N 1
ATOM 488 C CA . HIS A 1 68 ? -2.936 -6.627 -3.194 1.00 88.50 68 HIS A CA 1
ATOM 489 C C . HIS A 1 68 ? -3.446 -8.058 -3.424 1.00 88.50 68 HIS A C 1
ATOM 491 O O . HIS A 1 68 ? -4.381 -8.507 -2.756 1.00 88.50 68 HIS A O 1
ATOM 497 N N . TYR A 1 69 ? -2.806 -8.794 -4.333 1.00 88.81 69 TYR A N 1
ATOM 498 C CA . TYR A 1 69 ? -3.123 -10.193 -4.594 1.00 88.81 69 TYR A CA 1
ATOM 499 C C . TYR A 1 69 ? -2.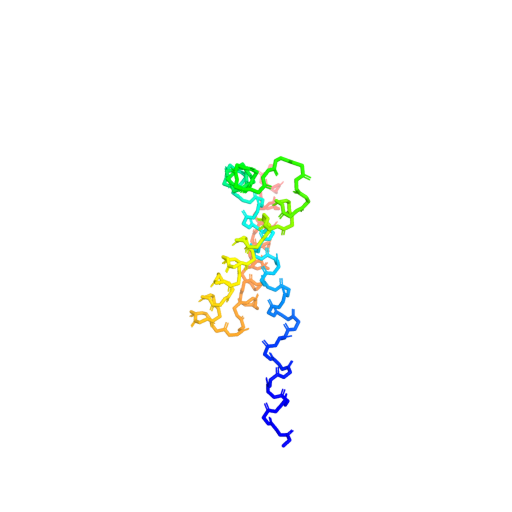871 -11.068 -3.361 1.00 88.81 69 TYR A C 1
ATOM 501 O O . TYR A 1 69 ? -3.746 -11.834 -2.970 1.00 88.81 69 TYR A O 1
ATOM 509 N N . GLY A 1 70 ? -1.722 -10.910 -2.699 1.00 88.44 70 GLY A N 1
ATOM 510 C CA . GLY A 1 70 ? -1.376 -11.646 -1.484 1.00 88.44 70 GLY A CA 1
ATOM 511 C C . GLY A 1 70 ? -2.340 -11.370 -0.330 1.00 88.44 70 GLY A C 1
ATOM 512 O O . GLY A 1 70 ? -2.741 -12.300 0.371 1.00 88.44 70 GLY A O 1
ATOM 513 N N . LEU A 1 71 ? -2.778 -10.119 -0.168 1.00 88.06 71 LEU A N 1
ATOM 514 C CA . LEU A 1 71 ? -3.792 -9.746 0.820 1.00 88.06 71 LEU A CA 1
ATOM 515 C C . LEU A 1 71 ? -5.145 -10.370 0.498 1.00 88.06 71 LEU A C 1
ATOM 517 O O . LEU A 1 71 ? -5.792 -10.914 1.384 1.00 88.06 71 LEU A O 1
ATOM 521 N N . THR A 1 72 ? -5.541 -10.358 -0.771 1.00 85.94 72 THR A N 1
ATOM 522 C CA . THR A 1 72 ? -6.801 -10.970 -1.206 1.00 85.94 72 THR A CA 1
ATOM 523 C C . THR A 1 72 ? -6.764 -12.492 -1.057 1.00 85.94 72 THR A C 1
ATOM 525 O O . THR A 1 72 ? -7.760 -13.090 -0.662 1.00 85.94 72 THR A O 1
ATOM 528 N N . LEU A 1 73 ? -5.612 -13.123 -1.298 1.00 86.31 73 LEU A N 1
ATOM 529 C CA . LEU A 1 73 ? -5.411 -14.556 -1.083 1.00 86.31 73 LEU A CA 1
ATOM 530 C C . LEU A 1 73 ? -5.443 -14.924 0.408 1.00 86.31 73 LEU A C 1
ATOM 532 O O . LEU A 1 73 ? -6.017 -15.946 0.770 1.00 86.31 73 LEU A O 1
ATOM 536 N N . SER A 1 74 ? -4.837 -14.100 1.267 1.00 88.00 74 SER A N 1
ATOM 537 C CA . SER A 1 74 ? -4.688 -14.403 2.698 1.00 88.00 74 SER A CA 1
ATOM 538 C C . SER A 1 74 ? -5.921 -14.029 3.522 1.00 88.00 74 SER A C 1
ATOM 540 O O . SER A 1 74 ? -6.330 -14.783 4.399 1.00 88.00 74 SER A O 1
ATOM 542 N N . LEU A 1 75 ? -6.507 -12.858 3.262 1.00 84.31 75 LEU A N 1
ATOM 543 C CA . LEU A 1 75 ? -7.600 -12.272 4.046 1.00 84.31 75 LEU A CA 1
ATOM 544 C C . LEU A 1 75 ? -8.958 -12.305 3.320 1.00 84.31 75 LEU A C 1
ATOM 546 O O . LEU A 1 75 ? -9.979 -11.969 3.919 1.00 84.31 75 LEU A O 1
ATOM 550 N N . GLY A 1 76 ? -8.994 -12.707 2.047 1.00 82.19 76 GLY A N 1
ATOM 551 C CA . GLY A 1 76 ? -10.209 -12.732 1.233 1.00 82.19 76 GLY A CA 1
ATOM 552 C C . GLY A 1 76 ? -10.595 -11.369 0.644 1.00 82.19 76 GLY A C 1
ATOM 553 O O . GLY A 1 76 ? -9.944 -10.346 0.857 1.00 82.19 76 GLY A O 1
ATOM 554 N N . GLY A 1 77 ? -11.698 -11.344 -0.112 1.00 78.50 77 GLY A N 1
ATOM 555 C CA . GLY A 1 77 ? -12.149 -10.161 -0.863 1.00 78.50 77 GLY A CA 1
ATOM 556 C C . GLY A 1 77 ? -12.648 -8.979 -0.016 1.00 78.50 77 GLY A C 1
ATOM 557 O O . GLY A 1 77 ? -12.781 -7.877 -0.535 1.00 78.50 77 GLY A O 1
ATOM 558 N N . SER A 1 78 ? -12.905 -9.171 1.281 1.00 83.06 78 SER A N 1
ATOM 559 C CA . SER A 1 78 ? -13.467 -8.147 2.179 1.00 83.06 78 SER A CA 1
ATOM 560 C C . SER A 1 78 ? -12.473 -7.601 3.211 1.00 83.06 78 SER A C 1
ATOM 562 O O . SER A 1 78 ? -12.884 -6.949 4.171 1.00 83.06 78 SER A O 1
ATOM 564 N N . TRP A 1 79 ? -11.169 -7.845 3.044 1.00 85.81 79 TRP A N 1
ATOM 565 C CA . TRP A 1 79 ? -10.134 -7.434 4.006 1.00 85.81 79 TRP A CA 1
ATOM 566 C C . TRP A 1 79 ? -10.152 -5.925 4.316 1.00 85.81 79 TRP A C 1
ATOM 568 O O . TRP A 1 79 ? -9.991 -5.524 5.469 1.00 85.81 79 TRP A O 1
ATOM 578 N N . ALA A 1 80 ? -10.439 -5.089 3.312 1.00 82.88 80 ALA A N 1
ATOM 579 C CA . ALA A 1 80 ? -10.548 -3.639 3.464 1.00 82.88 80 ALA A CA 1
ATOM 580 C C . ALA A 1 80 ? -11.677 -3.224 4.427 1.00 82.88 80 ALA A C 1
ATOM 582 O O . ALA A 1 80 ? -11.518 -2.270 5.187 1.00 82.88 80 ALA A O 1
ATOM 583 N N . VAL A 1 81 ? -12.791 -3.969 4.450 1.00 84.94 81 VAL A N 1
ATOM 584 C CA . VAL A 1 81 ? -13.912 -3.713 5.371 1.00 84.94 81 VAL A CA 1
ATOM 585 C C . VAL A 1 81 ? -13.467 -3.939 6.814 1.00 84.94 81 VAL A C 1
ATOM 587 O O . VAL A 1 81 ? -13.720 -3.102 7.677 1.00 84.94 81 VAL A O 1
ATOM 590 N N . SER A 1 82 ? -12.737 -5.028 7.072 1.00 88.44 82 SER A N 1
ATOM 591 C CA . SER A 1 82 ? -12.189 -5.307 8.404 1.00 88.44 82 SER A CA 1
ATOM 592 C C . SER A 1 82 ? -11.192 -4.234 8.843 1.00 88.44 82 SER A C 1
ATOM 594 O O . SER A 1 82 ? -11.229 -3.800 9.993 1.00 88.44 82 SER A O 1
ATOM 596 N N . LEU A 1 83 ? -10.319 -3.783 7.937 1.00 89.69 83 LEU A N 1
ATOM 597 C CA . LEU A 1 83 ? -9.353 -2.724 8.230 1.00 89.69 83 LEU A CA 1
ATOM 598 C C . LEU A 1 83 ? -10.057 -1.405 8.594 1.00 89.69 83 LEU A C 1
ATOM 600 O O . LEU A 1 83 ? -9.648 -0.730 9.535 1.00 89.69 83 LEU A O 1
ATOM 604 N N . GLY A 1 84 ? -11.151 -1.075 7.898 1.00 90.19 84 GLY A N 1
ATOM 605 C CA . GLY A 1 84 ? -11.986 0.090 8.196 1.00 90.19 84 GLY A CA 1
ATOM 606 C C . GLY A 1 84 ? -12.652 0.018 9.573 1.00 90.19 84 GLY A C 1
ATOM 607 O O . GLY A 1 84 ? -12.653 1.007 10.304 1.00 90.19 84 GLY A O 1
ATOM 608 N N . VAL A 1 85 ? -13.155 -1.156 9.969 1.00 95.31 85 VAL A N 1
ATOM 609 C CA . VAL A 1 85 ? -13.723 -1.366 11.314 1.00 95.31 85 VAL A CA 1
ATOM 610 C C . VAL A 1 85 ? -12.652 -1.198 12.395 1.00 95.31 85 VAL A C 1
ATOM 612 O O . VAL A 1 85 ? -12.888 -0.502 13.380 1.00 95.31 85 VAL A O 1
ATOM 615 N N . ILE A 1 86 ? -11.458 -1.768 12.201 1.00 95.31 86 ILE A N 1
ATOM 616 C CA . ILE A 1 86 ? -10.333 -1.616 13.139 1.00 95.31 86 ILE A CA 1
ATOM 617 C C . ILE A 1 86 ? -9.922 -0.145 13.261 1.00 95.31 86 ILE A C 1
ATOM 619 O O . ILE A 1 86 ? -9.741 0.345 14.375 1.00 95.31 86 ILE A O 1
ATOM 623 N N . ALA A 1 87 ? -9.820 0.574 12.140 1.00 95.50 87 ALA A N 1
ATOM 624 C CA . ALA A 1 87 ? -9.496 1.996 12.136 1.00 95.50 87 ALA A CA 1
ATOM 625 C C . ALA A 1 87 ? -10.550 2.822 12.892 1.00 95.50 87 ALA A C 1
ATOM 627 O O . ALA A 1 87 ? -10.191 3.644 13.732 1.00 95.50 87 ALA A O 1
ATOM 628 N N . ALA A 1 88 ? -11.843 2.562 12.665 1.00 95.75 88 ALA A N 1
ATOM 629 C CA . ALA A 1 88 ? -12.929 3.243 13.368 1.00 95.75 88 ALA A CA 1
ATOM 630 C C . ALA A 1 88 ? -12.886 2.996 14.886 1.00 95.75 88 ALA A C 1
ATOM 632 O O . ALA A 1 88 ? -13.011 3.942 15.666 1.00 95.75 88 ALA A O 1
ATOM 633 N N . ILE A 1 89 ? -12.655 1.746 15.307 1.00 97.69 89 ILE A N 1
ATOM 634 C CA . ILE A 1 89 ? -12.486 1.393 16.725 1.00 97.69 89 ILE A CA 1
ATOM 635 C C . ILE A 1 89 ? -11.268 2.118 17.311 1.00 97.69 89 ILE A C 1
ATOM 637 O O . ILE A 1 89 ? -11.380 2.739 18.366 1.00 97.69 89 ILE A O 1
ATOM 641 N N . GLY A 1 90 ? -10.124 2.095 16.621 1.00 96.38 90 GLY A N 1
ATOM 642 C CA . GLY A 1 90 ? -8.896 2.765 17.055 1.00 96.38 90 GLY A CA 1
ATOM 643 C C . GLY A 1 90 ? -9.071 4.275 17.229 1.00 96.38 90 GLY A C 1
ATOM 644 O O . GLY A 1 90 ? -8.707 4.817 18.272 1.00 96.38 90 GLY A O 1
ATOM 645 N N . CYS A 1 91 ? -9.698 4.949 16.260 1.00 96.06 91 CYS A N 1
ATOM 646 C CA . CYS A 1 91 ? -10.042 6.367 16.366 1.00 96.06 91 CYS A CA 1
ATOM 647 C C . CYS A 1 91 ? -10.991 6.643 17.542 1.00 96.06 91 CYS A C 1
ATOM 649 O O . CYS A 1 91 ? -10.794 7.619 18.263 1.00 96.06 91 CYS A O 1
ATOM 651 N N . GLY A 1 92 ? -11.990 5.782 17.767 1.00 96.88 92 GLY A N 1
ATOM 652 C CA . GLY A 1 92 ? -12.912 5.902 18.898 1.00 96.88 92 GLY A CA 1
ATOM 653 C C . GLY A 1 92 ? -12.205 5.806 20.253 1.00 96.88 92 GLY A C 1
ATOM 654 O O . GLY A 1 92 ? -12.427 6.644 21.125 1.00 96.88 92 GLY A O 1
ATOM 655 N N . VAL A 1 93 ? -11.306 4.830 20.411 1.00 97.12 93 VAL A N 1
ATOM 656 C CA . VAL A 1 93 ? -10.491 4.666 21.627 1.00 97.12 93 VAL A CA 1
ATOM 657 C C . VAL A 1 93 ? -9.548 5.856 21.827 1.00 97.12 93 VAL A C 1
ATOM 659 O O . VAL A 1 93 ? -9.457 6.373 22.939 1.00 97.12 93 VAL A O 1
ATOM 662 N N . TYR A 1 94 ? -8.888 6.332 20.765 1.00 95.81 94 TYR A N 1
ATOM 663 C CA . TYR A 1 94 ? -8.004 7.501 20.828 1.00 95.81 94 TYR A CA 1
ATOM 664 C C . TYR A 1 94 ? -8.746 8.762 21.284 1.00 95.81 94 TYR A C 1
ATOM 666 O O . TYR A 1 94 ? -8.272 9.467 22.169 1.00 95.81 94 TYR A O 1
ATOM 674 N N . GLU A 1 95 ? -9.927 9.032 20.725 1.00 95.69 95 GLU A N 1
ATOM 675 C CA . GLU A 1 95 ? -10.735 10.194 21.104 1.00 95.69 95 GLU A CA 1
ATOM 676 C C . GLU A 1 95 ? -11.200 10.140 22.562 1.00 95.69 95 GLU A C 1
ATOM 678 O O . GLU A 1 95 ? -11.199 11.168 23.239 1.00 95.69 95 GLU A O 1
ATOM 683 N N . LEU A 1 96 ? -11.571 8.959 23.062 1.00 96.19 96 LEU A N 1
ATOM 684 C CA . LEU A 1 96 ? -11.922 8.780 24.471 1.00 96.19 96 LEU A CA 1
ATOM 685 C C . LEU A 1 96 ? -10.713 9.023 25.379 1.00 96.19 96 LEU A C 1
ATOM 687 O O . LEU A 1 96 ? -10.810 9.831 26.298 1.00 96.19 96 LEU A O 1
ATOM 691 N N . GLY A 1 97 ? -9.565 8.407 25.084 1.00 94.81 97 GLY A N 1
ATOM 692 C CA . GLY A 1 97 ? -8.340 8.595 25.869 1.00 94.81 97 GLY A CA 1
ATOM 693 C C . GLY A 1 97 ? -7.828 10.038 25.842 1.00 94.81 97 GLY A C 1
ATOM 694 O O . GLY A 1 97 ? -7.415 10.572 26.867 1.00 94.81 97 GLY A O 1
ATOM 695 N N . ARG A 1 98 ? -7.926 10.715 24.690 1.00 94.81 98 ARG A N 1
ATOM 696 C CA . ARG A 1 98 ? -7.590 12.139 24.557 1.00 94.81 98 ARG A CA 1
ATOM 697 C C . ARG A 1 98 ? -8.470 13.009 25.456 1.00 94.81 98 ARG A C 1
ATOM 699 O O . ARG A 1 98 ? -7.963 13.943 26.064 1.00 94.81 98 ARG A O 1
ATOM 706 N N . ARG A 1 99 ? -9.778 12.735 25.528 1.00 94.25 99 ARG A N 1
ATOM 707 C CA . ARG A 1 99 ? -10.717 13.485 26.385 1.00 94.25 99 ARG A CA 1
ATOM 708 C C . ARG A 1 99 ? -10.475 13.221 27.864 1.00 94.25 99 ARG A C 1
ATOM 710 O O . ARG A 1 99 ? -10.511 14.161 28.645 1.00 94.25 99 ARG A O 1
ATOM 717 N N . ASP A 1 100 ? -10.206 11.972 28.219 1.00 94.44 100 ASP A N 1
ATOM 718 C CA . ASP A 1 100 ? -9.941 11.563 29.599 1.00 94.44 100 ASP A CA 1
ATOM 719 C C . ASP A 1 100 ? -8.652 12.205 30.144 1.00 94.44 100 ASP A C 1
ATOM 721 O O . ASP A 1 100 ? -8.627 12.722 31.261 1.00 94.44 100 ASP A O 1
ATOM 725 N N . GLY A 1 101 ? -7.615 12.307 29.302 1.00 90.62 101 GLY A N 1
ATOM 726 C CA . GLY A 1 101 ? -6.384 13.032 29.623 1.00 90.62 101 GLY A CA 1
ATOM 727 C C . GLY A 1 101 ? -6.580 14.537 29.839 1.00 90.62 101 GLY A C 1
ATOM 728 O O . GLY A 1 101 ? -5.873 15.118 30.646 1.00 90.62 101 GLY A O 1
ATOM 729 N N . GLN A 1 102 ? -7.554 15.166 29.170 1.00 91.12 102 GLN A N 1
ATOM 730 C CA . GLN A 1 102 ? -7.889 16.588 29.365 1.00 91.12 102 GLN A CA 1
ATOM 731 C C . GLN A 1 102 ? -8.814 16.832 30.568 1.00 91.12 102 GLN A C 1
ATOM 733 O O . GLN A 1 102 ? -8.907 17.959 31.036 1.00 91.12 102 GLN A O 1
ATOM 738 N N . ALA A 1 103 ? -9.536 15.808 31.037 1.00 83.44 103 ALA A N 1
ATOM 739 C CA . ALA A 1 103 ? -10.452 15.904 32.175 1.00 83.44 103 ALA A CA 1
ATOM 740 C C . ALA A 1 103 ? -9.769 15.649 33.533 1.00 83.44 103 ALA A C 1
ATOM 742 O O . ALA A 1 103 ? -10.372 15.908 34.573 1.00 83.44 103 ALA A O 1
ATOM 743 N N . SER A 1 104 ? -8.546 15.107 33.516 1.00 78.12 104 SER A N 1
ATOM 744 C CA . SER A 1 104 ? -7.747 14.792 34.711 1.00 78.12 104 SER A CA 1
ATOM 745 C C . SER A 1 104 ? -6.717 15.876 35.080 1.00 78.12 104 SER A C 1
ATOM 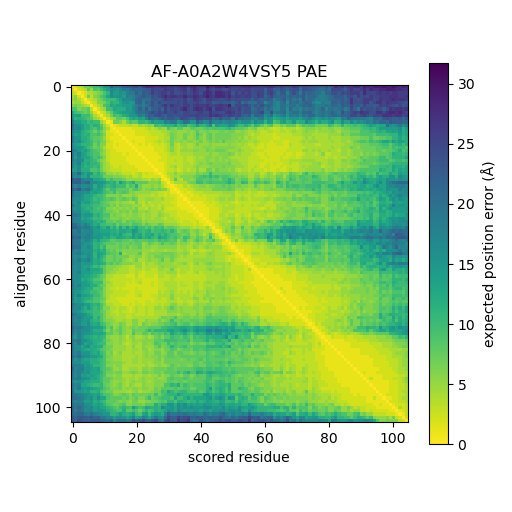747 O O . SER A 1 104 ? -6.014 15.710 36.078 1.00 78.12 104 SER A O 1
ATOM 749 N N . GLU A 1 105 ? -6.626 16.955 34.293 1.00 58.00 105 GLU A N 1
ATOM 750 C CA . GLU A 1 105 ? -5.916 18.212 34.612 1.00 58.00 105 GLU A CA 1
ATOM 751 C C . GLU A 1 105 ? -6.877 19.239 35.228 1.00 58.00 105 GLU A C 1
ATOM 753 O O . GLU A 1 105 ? -6.452 19.931 36.182 1.00 58.00 105 GLU A O 1
#

Foldseek 3Di:
DVVVVVVVCVVPPCLVVQLVVQLVCCCVVCVVVLVVQLVVLCVVPNVPDPVSVVCSSVVSSVVSSVVSVVCCVPVNPCVVVVVVVVVVVVVVVVVVVVVVVVVVD

pLDDT: mean 83.05, std 12.38, range [47.34, 97.69]